Protein AF-A0A0Q4C1P7-F1 (afdb_monomer)

pLDDT: mean 85.72, std 16.21, range [51.97, 98.19]

Structure (mmCIF, N/CA/C/O backbone):
data_AF-A0A0Q4C1P7-F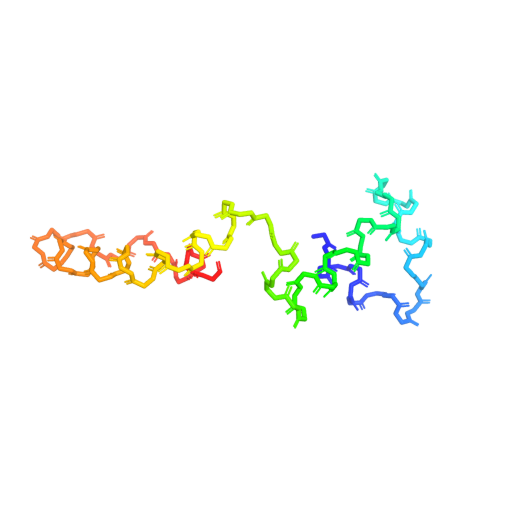1
#
_entry.id   AF-A0A0Q4C1P7-F1
#
loop_
_atom_site.group_PDB
_atom_site.id
_atom_site.type_symbol
_atom_site.label_atom_id
_atom_site.label_alt_id
_atom_site.label_comp_id
_atom_site.label_asym_id
_atom_site.label_entity_id
_atom_site.label_seq_id
_atom_site.pdbx_PDB_ins_code
_atom_site.Cartn_x
_atom_site.Cartn_y
_atom_site.Cartn_z
_atom_site.occupancy
_atom_site.B_iso_or_equiv
_atom_site.auth_seq_id
_atom_site.auth_comp_id
_atom_site.auth_asym_id
_atom_site.auth_atom_id
_atom_site.pdbx_PDB_model_num
ATOM 1 N N . MET A 1 1 ? 5.276 4.263 -4.396 1.00 84.94 1 MET A N 1
ATOM 2 C CA . MET A 1 1 ? 6.267 3.264 -4.853 1.00 84.94 1 MET A CA 1
ATOM 3 C C . MET A 1 1 ? 5.607 2.043 -5.480 1.00 84.94 1 MET A C 1
ATOM 5 O O . MET A 1 1 ? 5.775 1.869 -6.671 1.00 84.94 1 MET A O 1
ATOM 9 N N . ILE A 1 2 ? 4.813 1.247 -4.749 1.00 93.88 2 ILE A N 1
ATOM 10 C CA . ILE A 1 2 ? 4.156 0.057 -5.334 1.00 93.88 2 ILE A CA 1
ATOM 11 C C . ILE A 1 2 ? 3.223 0.420 -6.499 1.00 93.88 2 ILE A C 1
ATOM 13 O O . ILE A 1 2 ? 3.310 -0.219 -7.532 1.00 93.88 2 ILE A O 1
ATOM 17 N N . ALA A 1 3 ? 2.428 1.493 -6.375 1.00 94.62 3 ALA A N 1
ATOM 18 C CA . ALA A 1 3 ? 1.574 1.975 -7.470 1.00 94.62 3 ALA A CA 1
ATOM 19 C C . ALA A 1 3 ? 2.374 2.290 -8.749 1.00 94.62 3 ALA A C 1
ATOM 21 O O . ALA A 1 3 ? 2.023 1.826 -9.818 1.00 94.62 3 ALA A O 1
ATOM 22 N N . PHE A 1 4 ? 3.522 2.963 -8.623 1.00 95.44 4 PHE A N 1
ATOM 23 C CA . PHE A 1 4 ? 4.396 3.228 -9.769 1.00 95.44 4 PHE A CA 1
ATOM 24 C C . PHE A 1 4 ? 4.878 1.935 -10.446 1.00 95.44 4 PHE A C 1
ATOM 26 O O . PHE A 1 4 ? 4.890 1.859 -11.668 1.00 95.44 4 PHE A O 1
ATOM 33 N N . ILE A 1 5 ? 5.261 0.917 -9.666 1.00 96.81 5 ILE A N 1
ATOM 34 C CA . ILE A 1 5 ? 5.649 -0.390 -10.217 1.00 96.81 5 ILE A CA 1
ATOM 35 C C . ILE A 1 5 ? 4.444 -1.042 -10.898 1.00 96.81 5 ILE A C 1
ATOM 37 O O . ILE A 1 5 ? 4.584 -1.558 -12.000 1.00 96.81 5 ILE A O 1
ATOM 41 N N . ASP A 1 6 ? 3.263 -0.980 -10.281 1.00 96.88 6 ASP A N 1
ATOM 42 C CA . ASP A 1 6 ? 2.033 -1.536 -10.844 1.00 96.88 6 ASP A CA 1
ATOM 43 C C . ASP A 1 6 ? 1.674 -0.913 -12.198 1.00 96.88 6 ASP A C 1
ATOM 45 O O . ASP A 1 6 ? 1.295 -1.644 -13.108 1.00 96.88 6 ASP A O 1
ATOM 49 N N . ASP A 1 7 ? 1.859 0.399 -12.339 1.00 97.88 7 ASP A N 1
ATOM 50 C CA . ASP A 1 7 ? 1.523 1.150 -13.552 1.00 97.88 7 ASP A CA 1
ATOM 51 C C . ASP A 1 7 ? 2.492 0.878 -14.720 1.00 97.88 7 ASP A C 1
ATOM 53 O O . ASP A 1 7 ? 2.148 1.099 -15.878 1.00 97.88 7 ASP A O 1
ATOM 57 N N . HIS A 1 8 ? 3.713 0.409 -14.436 1.00 97.44 8 HIS A N 1
ATOM 58 C CA . HIS A 1 8 ? 4.795 0.319 -15.427 1.00 97.44 8 HIS A CA 1
ATOM 59 C C . HIS A 1 8 ? 5.347 -1.101 -15.629 1.00 97.44 8 HIS A C 1
ATOM 61 O O . HIS A 1 8 ? 6.107 -1.334 -16.575 1.00 97.44 8 HIS A O 1
ATOM 67 N N . ARG A 1 9 ? 4.987 -2.068 -14.771 1.00 96.62 9 ARG A N 1
ATOM 68 C CA . ARG A 1 9 ? 5.496 -3.451 -14.844 1.00 96.62 9 ARG A CA 1
ATOM 69 C C . ARG A 1 9 ? 5.151 -4.150 -16.160 1.00 96.62 9 ARG A C 1
ATOM 71 O O . ARG A 1 9 ? 5.925 -4.997 -16.586 1.00 96.62 9 ARG A O 1
ATOM 78 N N . ASP A 1 10 ? 4.051 -3.783 -16.814 1.00 97.88 10 ASP A N 1
ATOM 79 C CA . ASP A 1 10 ? 3.644 -4.404 -18.081 1.00 97.88 10 ASP A CA 1
ATOM 80 C C . ASP A 1 10 ? 4.581 -3.993 -19.236 1.00 97.88 10 ASP A C 1
ATOM 82 O O . ASP A 1 10 ? 4.786 -4.762 -20.171 1.00 97.88 10 ASP A O 1
ATOM 86 N N . ALA A 1 11 ? 5.202 -2.809 -19.147 1.00 98.19 11 ALA A N 1
ATOM 87 C CA . ALA A 1 11 ? 6.153 -2.308 -20.139 1.00 98.19 11 ALA A CA 1
ATOM 88 C C . ALA A 1 11 ? 7.610 -2.701 -19.837 1.00 98.19 11 ALA A C 1
ATOM 90 O O . ALA A 1 11 ? 8.372 -2.985 -20.759 1.00 98.19 11 ALA A O 1
ATOM 91 N N . TYR A 1 12 ? 8.014 -2.706 -18.560 1.00 97.00 12 TYR A N 1
ATOM 92 C CA . TYR A 1 12 ? 9.428 -2.853 -18.175 1.00 97.00 12 TYR A CA 1
ATOM 93 C C . TYR A 1 12 ? 9.735 -4.066 -17.289 1.00 97.00 12 TYR A C 1
ATOM 95 O O . TYR A 1 12 ? 10.906 -4.355 -17.055 1.00 97.00 12 TYR A O 1
ATOM 103 N N . GLY A 1 13 ? 8.727 -4.773 -16.780 1.00 97.31 13 GLY A N 1
ATOM 104 C CA . GLY A 1 13 ? 8.897 -5.803 -15.755 1.00 97.31 13 GLY A CA 1
ATOM 105 C C . GLY A 1 13 ? 9.175 -5.228 -14.360 1.00 97.31 13 GLY A C 1
ATOM 106 O O . GLY A 1 13 ? 9.551 -4.068 -14.192 1.00 97.31 13 GLY A O 1
ATOM 107 N N . VAL A 1 14 ? 8.996 -6.051 -13.326 1.00 97.56 14 VAL A N 1
ATOM 108 C CA . VAL A 1 14 ? 9.175 -5.637 -11.923 1.00 97.56 14 VAL A CA 1
ATOM 109 C C . VAL A 1 14 ? 10.658 -5.468 -11.583 1.00 97.56 14 VAL A C 1
ATOM 111 O O . VAL A 1 14 ? 11.050 -4.462 -10.994 1.00 97.56 14 VAL A O 1
ATOM 114 N N . GLU A 1 15 ? 11.504 -6.424 -11.966 1.00 96.88 15 GLU A N 1
ATOM 115 C CA . GLU A 1 15 ? 12.923 -6.463 -11.607 1.00 96.88 15 GLU A CA 1
ATOM 116 C C . GLU A 1 15 ? 13.717 -5.262 -12.144 1.00 96.88 15 GLU A C 1
ATOM 118 O O . GLU A 1 15 ? 14.479 -4.674 -11.365 1.00 96.88 15 GLU A O 1
ATOM 123 N N . PRO A 1 16 ? 13.557 -4.836 -13.415 1.00 97.81 16 PRO A N 1
ATOM 124 C CA . PRO A 1 16 ? 14.244 -3.648 -13.913 1.00 97.81 16 PRO A CA 1
ATOM 125 C C . PRO A 1 16 ? 13.825 -2.373 -13.176 1.00 97.81 16 PRO A C 1
ATOM 127 O O . PRO A 1 16 ? 14.685 -1.557 -12.843 1.00 97.81 16 PRO A O 1
ATOM 130 N N . ILE A 1 17 ? 12.539 -2.227 -12.839 1.00 97.75 17 ILE A N 1
ATOM 131 C CA . ILE A 1 17 ? 12.041 -1.074 -12.075 1.00 97.75 17 ILE A CA 1
ATOM 132 C C . ILE A 1 17 ? 12.600 -1.086 -10.646 1.00 97.75 17 ILE A C 1
ATOM 134 O O . ILE A 1 17 ? 13.098 -0.067 -10.167 1.00 97.75 17 ILE A O 1
ATOM 138 N N . CYS A 1 18 ? 12.572 -2.238 -9.970 1.00 97.31 18 CYS A N 1
ATOM 139 C CA . CYS A 1 18 ? 13.111 -2.405 -8.618 1.00 97.31 18 CYS A CA 1
ATOM 140 C C . CYS A 1 18 ? 14.604 -2.050 -8.536 1.00 97.31 18 CYS A C 1
ATOM 142 O O . CYS A 1 18 ? 15.034 -1.447 -7.551 1.00 97.31 18 CYS A O 1
ATOM 144 N N . ARG A 1 19 ? 15.383 -2.345 -9.588 1.00 96.88 19 ARG A N 1
ATOM 145 C CA . ARG A 1 19 ? 16.800 -1.959 -9.686 1.00 96.88 19 ARG A CA 1
ATOM 146 C C . ARG A 1 19 ? 16.998 -0.440 -9.731 1.00 96.88 19 ARG A C 1
ATOM 148 O O . ARG A 1 19 ? 17.943 0.053 -9.125 1.00 96.88 19 ARG A O 1
ATOM 155 N N . VAL A 1 20 ? 16.133 0.285 -10.444 1.00 96.69 20 VAL A N 1
ATOM 156 C CA . VAL A 1 20 ? 16.206 1.753 -10.577 1.00 96.69 20 VAL A CA 1
ATOM 157 C C . VAL A 1 20 ? 15.663 2.475 -9.338 1.00 96.69 20 VAL A C 1
ATOM 159 O O . VAL A 1 20 ? 16.157 3.547 -9.004 1.00 96.69 20 VAL A O 1
ATOM 162 N N . LEU A 1 21 ? 14.674 1.896 -8.644 1.00 94.50 21 LEU A N 1
ATOM 163 C CA . LEU A 1 21 ? 14.087 2.420 -7.397 1.00 94.50 21 LEU A CA 1
ATOM 164 C C . LEU A 1 21 ? 14.825 1.991 -6.112 1.00 94.50 21 LEU A C 1
ATOM 166 O O . LEU A 1 21 ? 14.295 2.155 -5.015 1.00 94.50 21 LEU A O 1
ATOM 170 N N . PRO A 1 22 ? 16.089 1.576 -6.229 1.00 93.81 22 PRO A N 1
ATOM 171 C CA . PRO A 1 22 ? 16.778 0.593 -5.371 1.00 93.81 22 PRO A CA 1
ATOM 172 C C . PRO A 1 22 ? 15.930 -0.082 -4.274 1.00 93.81 22 PRO A C 1
ATOM 174 O O . PRO A 1 22 ? 16.153 0.114 -3.078 1.00 93.81 22 PRO A O 1
ATOM 177 N N . ILE A 1 23 ? 14.987 -0.941 -4.672 1.00 95.19 23 ILE A N 1
ATOM 178 C CA . ILE A 1 23 ? 14.267 -1.829 -3.748 1.00 95.19 23 ILE A CA 1
ATOM 179 C C . ILE A 1 23 ? 14.453 -3.294 -4.127 1.00 95.19 23 ILE A C 1
ATOM 181 O O . ILE A 1 23 ? 14.643 -3.636 -5.291 1.00 95.19 23 ILE A O 1
ATOM 185 N N . ALA A 1 24 ? 14.350 -4.189 -3.147 1.00 96.31 24 ALA A N 1
ATOM 186 C CA . ALA A 1 24 ? 14.331 -5.618 -3.427 1.00 96.31 24 ALA A CA 1
ATOM 187 C C . ALA A 1 24 ? 13.006 -6.023 -4.116 1.00 96.31 24 ALA A C 1
ATOM 189 O O . ALA A 1 24 ? 11.941 -5.627 -3.633 1.00 96.31 24 ALA A O 1
ATOM 190 N N . PRO A 1 25 ? 13.029 -6.862 -5.172 1.00 96.88 25 PRO A N 1
ATOM 191 C CA . PRO A 1 25 ? 11.810 -7.402 -5.789 1.00 96.88 25 PRO A CA 1
ATOM 192 C C . PRO A 1 25 ? 10.904 -8.146 -4.799 1.00 96.88 25 PRO A C 1
ATOM 194 O O . PRO A 1 25 ? 9.681 -8.047 -4.871 1.00 96.88 25 PRO A O 1
ATOM 197 N N . SER A 1 26 ? 11.490 -8.818 -3.803 1.00 96.62 26 SER A N 1
ATOM 198 C CA . SER A 1 26 ? 10.742 -9.471 -2.722 1.00 96.62 26 SER A CA 1
ATOM 199 C C . SER A 1 26 ? 9.856 -8.492 -1.949 1.00 96.62 26 SER A C 1
ATOM 201 O O . SER A 1 26 ? 8.731 -8.839 -1.601 1.00 96.62 26 SER A O 1
ATOM 203 N N . THR A 1 27 ? 10.305 -7.250 -1.745 1.00 95.56 27 THR A N 1
ATOM 204 C CA . THR A 1 27 ? 9.498 -6.198 -1.117 1.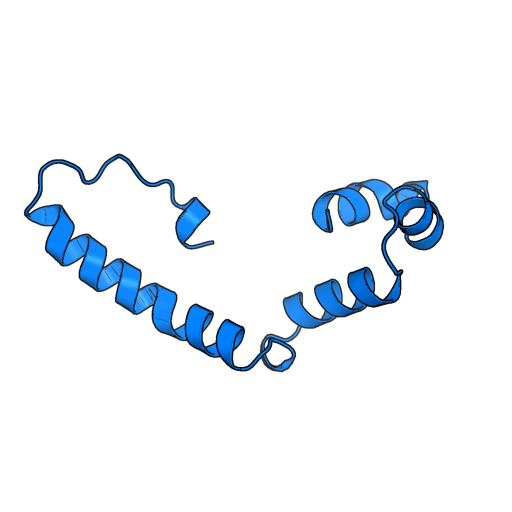00 95.56 27 THR A CA 1
ATOM 205 C C . THR A 1 27 ? 8.252 -5.889 -1.941 1.00 95.56 27 THR A C 1
ATOM 207 O O . THR A 1 27 ? 7.183 -5.701 -1.365 1.00 95.56 27 THR A O 1
ATOM 210 N N . TYR A 1 28 ? 8.356 -5.849 -3.274 1.00 96.31 28 TYR A N 1
ATOM 211 C CA . TYR A 1 28 ? 7.194 -5.646 -4.141 1.00 96.31 28 TYR A CA 1
ATOM 212 C C . TYR A 1 28 ? 6.190 -6.791 -3.990 1.00 96.31 28 TYR A C 1
ATOM 214 O O . TYR A 1 28 ? 5.027 -6.546 -3.664 1.00 96.31 28 TYR A O 1
ATOM 222 N N . HIS A 1 29 ? 6.647 -8.034 -4.150 1.00 96.00 29 HIS A N 1
ATOM 223 C CA . HIS A 1 29 ? 5.772 -9.203 -4.063 1.00 96.00 29 HIS A CA 1
ATOM 224 C C . HIS A 1 29 ? 5.127 -9.353 -2.686 1.00 96.00 29 HIS A C 1
ATOM 226 O O . HIS A 1 29 ? 3.939 -9.654 -2.600 1.00 96.00 29 HIS A O 1
ATOM 232 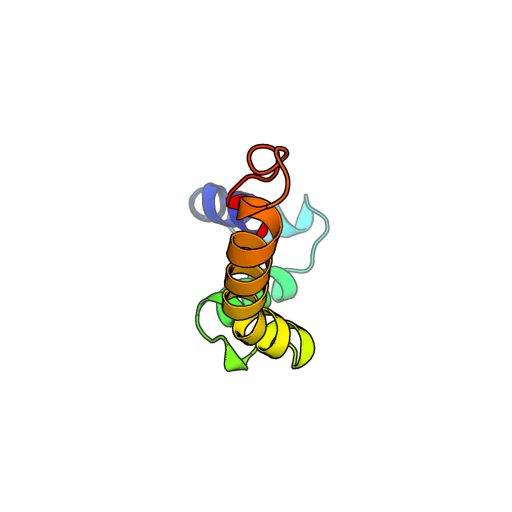N N . GLU A 1 30 ? 5.859 -9.063 -1.611 1.00 96.19 30 GLU A N 1
ATOM 233 C CA . GLU A 1 30 ? 5.309 -9.093 -0.258 1.00 96.19 30 GLU A CA 1
ATOM 234 C C . GLU A 1 30 ? 4.217 -8.027 -0.070 1.00 96.19 30 GLU A C 1
ATOM 236 O O . GLU A 1 30 ? 3.184 -8.301 0.538 1.00 96.19 30 GLU A O 1
ATOM 241 N N . ARG A 1 31 ? 4.364 -6.833 -0.665 1.00 94.88 31 ARG A N 1
ATOM 242 C CA . ARG A 1 31 ? 3.284 -5.829 -0.657 1.00 94.88 31 ARG A CA 1
ATOM 243 C C . ARG A 1 31 ? 2.073 -6.240 -1.483 1.00 94.88 31 ARG A C 1
ATOM 245 O O . ARG A 1 31 ? 0.956 -5.916 -1.084 1.00 94.88 31 ARG A O 1
ATOM 252 N N . VAL A 1 32 ? 2.264 -6.937 -2.601 1.00 95.81 32 VAL A N 1
ATOM 253 C CA . VAL A 1 32 ? 1.148 -7.507 -3.372 1.00 95.81 32 VAL A CA 1
ATOM 254 C C . VAL A 1 32 ? 0.421 -8.567 -2.540 1.00 95.81 32 VAL A C 1
ATOM 256 O O . VAL A 1 32 ? -0.800 -8.504 -2.418 1.00 95.81 32 VAL A O 1
ATOM 259 N N . ALA A 1 33 ? 1.157 -9.468 -1.887 1.00 96.06 33 ALA A N 1
ATOM 260 C CA . ALA A 1 33 ? 0.584 -10.508 -1.038 1.00 96.06 33 ALA A CA 1
ATOM 261 C C . ALA A 1 33 ? -0.191 -9.924 0.159 1.00 96.06 33 ALA A C 1
ATOM 263 O O . ALA A 1 33 ? -1.310 -10.345 0.429 1.00 96.06 33 ALA A O 1
ATOM 264 N N . GLN A 1 34 ? 0.346 -8.898 0.825 1.00 95.38 34 GLN A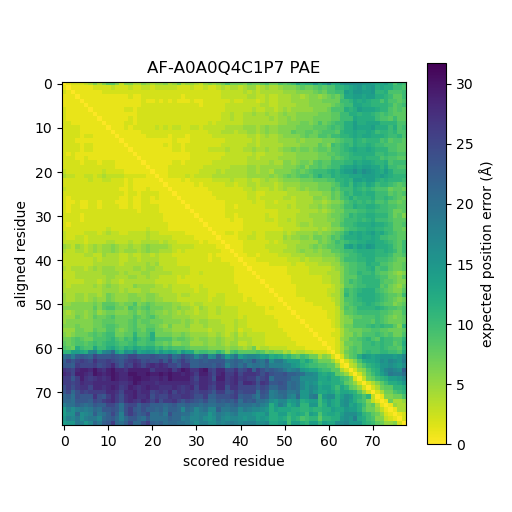 N 1
ATOM 265 C CA . GLN A 1 34 ? -0.330 -8.192 1.925 1.00 95.38 34 GLN A CA 1
ATOM 266 C C . GLN A 1 34 ? -1.626 -7.479 1.508 1.00 95.38 34 GLN A C 1
ATOM 268 O O . GLN A 1 34 ? -2.518 -7.306 2.334 1.00 95.38 34 GLN A O 1
ATOM 273 N N . ARG A 1 35 ? -1.740 -7.033 0.248 1.00 92.81 35 ARG A N 1
ATOM 274 C CA . ARG A 1 35 ? -2.983 -6.440 -0.283 1.00 92.81 35 ARG A CA 1
ATOM 275 C C . ARG A 1 35 ? -4.059 -7.491 -0.545 1.00 92.81 35 ARG A C 1
ATOM 277 O O . ARG A 1 35 ? -5.237 -7.176 -0.433 1.00 92.81 35 ARG A O 1
ATOM 284 N N . GLN A 1 36 ? -3.654 -8.698 -0.934 1.00 94.19 36 GLN A N 1
ATOM 285 C CA . GLN A 1 36 ? -4.562 -9.812 -1.218 1.00 94.19 36 GLN A CA 1
ATOM 286 C C . GLN A 1 36 ? -5.004 -10.529 0.059 1.00 94.19 36 GLN A C 1
ATOM 288 O O . GLN A 1 36 ? -6.132 -11.005 0.135 1.00 94.19 36 GLN A O 1
ATOM 293 N N . ASP A 1 37 ? -4.127 -10.582 1.060 1.00 94.56 37 ASP A N 1
ATOM 294 C CA . ASP A 1 37 ? -4.361 -11.272 2.320 1.00 94.56 37 ASP A CA 1
ATOM 295 C C . ASP A 1 37 ? -3.925 -10.404 3.506 1.00 94.56 37 ASP A C 1
ATOM 297 O O . ASP A 1 37 ? -2.738 -10.255 3.819 1.00 94.56 37 ASP A O 1
ATOM 301 N N . SER A 1 38 ? -4.916 -9.856 4.210 1.00 89.12 38 SER A N 1
ATOM 302 C CA . SER A 1 38 ? -4.699 -9.014 5.385 1.00 89.12 38 SER A CA 1
ATOM 303 C C . SER A 1 38 ? -4.055 -9.757 6.556 1.00 89.12 38 SER A C 1
ATOM 305 O O . SER A 1 38 ? -3.493 -9.108 7.436 1.00 89.12 38 SER A O 1
ATOM 307 N N . THR A 1 39 ? -4.092 -11.094 6.593 1.00 93.94 39 THR A N 1
ATOM 308 C CA . THR A 1 39 ? -3.447 -11.876 7.663 1.00 93.94 39 THR A CA 1
ATOM 309 C C . THR A 1 39 ? -1.921 -11.857 7.562 1.00 93.94 39 THR A C 1
ATOM 311 O O . THR A 1 39 ? -1.231 -12.077 8.558 1.00 93.94 39 THR A O 1
ATOM 314 N N . ARG A 1 40 ? -1.380 -11.504 6.388 1.00 94.56 40 ARG A N 1
ATOM 315 C CA . ARG A 1 40 ? 0.060 -11.316 6.152 1.00 94.56 40 ARG A CA 1
ATOM 316 C C . ARG A 1 40 ? 0.580 -9.961 6.624 1.00 94.56 40 ARG A C 1
ATOM 318 O O . ARG A 1 40 ? 1.788 -9.729 6.635 1.00 94.56 40 ARG A O 1
ATOM 325 N N . LEU A 1 41 ? -0.309 -9.039 6.993 1.00 94.75 41 LEU A N 1
ATOM 326 C CA . LEU A 1 41 ? 0.089 -7.778 7.608 1.00 94.75 41 LEU A CA 1
ATOM 327 C C . LEU A 1 41 ? 0.720 -8.036 8.979 1.00 94.75 41 LEU A C 1
ATOM 329 O O . LEU A 1 41 ? 0.402 -9.010 9.657 1.00 94.75 41 LEU A O 1
ATOM 333 N N . SER A 1 42 ? 1.574 -7.121 9.434 1.00 94.62 42 SER A N 1
ATOM 334 C CA . SER A 1 42 ? 2.074 -7.181 10.808 1.00 94.62 42 SER A CA 1
ATOM 335 C C . SER A 1 42 ? 0.921 -7.074 11.812 1.00 94.62 42 SER A C 1
ATOM 337 O O . SER A 1 42 ? -0.085 -6.414 11.547 1.00 94.62 42 SER A O 1
ATOM 339 N N . ALA A 1 43 ? 1.089 -7.645 13.007 1.00 96.00 43 ALA A N 1
ATOM 340 C CA . ALA A 1 43 ? 0.076 -7.575 14.065 1.00 96.00 43 ALA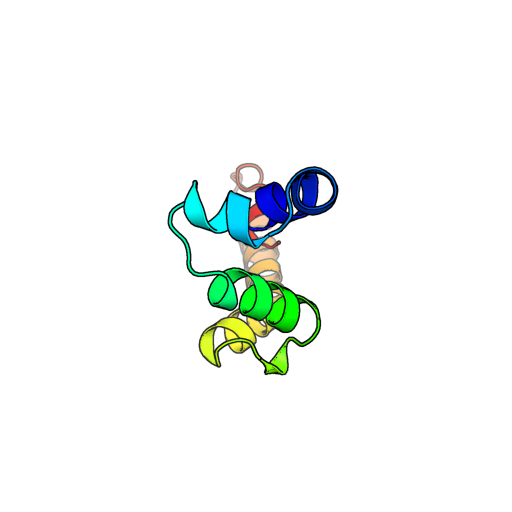 A CA 1
ATOM 341 C C . ALA A 1 43 ? -0.356 -6.130 14.387 1.00 96.00 43 ALA A C 1
ATOM 343 O O . ALA A 1 43 ? -1.520 -5.868 14.684 1.00 96.00 43 ALA A O 1
ATOM 344 N N . ARG A 1 44 ? 0.578 -5.171 14.289 1.00 95.25 44 ARG A N 1
ATOM 345 C CA . ARG A 1 44 ? 0.280 -3.741 14.426 1.00 95.25 44 ARG A CA 1
ATOM 346 C C . ARG A 1 44 ? -0.629 -3.247 13.302 1.00 95.25 44 ARG A C 1
ATOM 348 O O . ARG A 1 44 ? -1.654 -2.651 13.591 1.00 95.25 44 ARG A O 1
ATOM 355 N N . ALA A 1 45 ? -0.282 -3.521 12.046 1.00 93.75 45 ALA A N 1
ATOM 356 C CA . ALA A 1 45 ? -1.069 -3.069 10.902 1.00 93.75 45 ALA A CA 1
ATOM 357 C C . ALA A 1 45 ? -2.476 -3.694 10.876 1.00 93.75 45 ALA A C 1
ATOM 359 O O . ALA A 1 45 ? -3.439 -3.003 10.559 1.00 93.75 45 ALA A O 1
ATOM 360 N N . GLN A 1 46 ? -2.619 -4.963 11.274 1.00 94.69 46 GLN A N 1
ATOM 361 C CA . GLN A 1 46 ? -3.935 -5.595 11.438 1.00 94.69 46 GLN A CA 1
ATOM 362 C C . GLN A 1 46 ? -4.778 -4.877 12.500 1.00 94.69 46 GLN A C 1
ATOM 364 O O . GLN A 1 46 ? -5.946 -4.566 12.266 1.00 94.69 46 GLN A O 1
ATOM 369 N N . ARG A 1 47 ? -4.174 -4.560 13.655 1.00 95.06 47 ARG A N 1
ATOM 370 C CA . ARG A 1 47 ? -4.834 -3.788 14.715 1.00 95.06 47 ARG A CA 1
ATOM 371 C C . ARG A 1 47 ? -5.232 -2.392 14.230 1.00 95.06 47 ARG A C 1
ATOM 373 O O . ARG A 1 47 ? -6.349 -1.969 14.502 1.00 95.06 47 ARG A O 1
ATOM 380 N N . ASP A 1 48 ? -4.362 -1.700 13.501 1.00 93.19 48 ASP A N 1
ATOM 381 C CA . ASP A 1 48 ? -4.647 -0.359 12.980 1.00 93.19 48 ASP A CA 1
ATOM 382 C C . ASP A 1 48 ? -5.847 -0.383 12.016 1.00 93.19 48 ASP A C 1
ATOM 384 O O . ASP A 1 48 ? -6.735 0.461 12.120 1.00 93.19 48 ASP A O 1
ATOM 388 N N . VAL A 1 49 ? -5.934 -1.386 11.132 1.00 91.19 49 VAL A N 1
ATOM 389 C CA . VAL A 1 49 ? -7.099 -1.588 10.249 1.00 91.19 49 VAL A CA 1
ATOM 390 C C . VAL A 1 49 ? -8.383 -1.797 11.056 1.00 91.19 49 VAL A C 1
ATOM 392 O O . VAL A 1 49 ? -9.400 -1.187 10.737 1.00 91.19 49 VAL A O 1
ATOM 395 N N . ALA A 1 50 ? -8.337 -2.605 12.118 1.00 92.56 50 ALA A N 1
ATOM 396 C CA . ALA A 1 50 ? -9.495 -2.848 12.979 1.00 92.56 50 ALA A CA 1
ATOM 397 C C . ALA A 1 50 ? -9.919 -1.609 13.792 1.00 92.56 50 ALA A C 1
ATOM 399 O O . ALA A 1 50 ? -11.102 -1.437 14.071 1.00 92.56 50 ALA A O 1
ATOM 400 N N . LEU A 1 51 ? -8.973 -0.739 14.163 1.00 93.81 51 LEU A N 1
ATOM 401 C CA . LEU A 1 51 ? -9.237 0.473 14.948 1.00 93.81 51 LEU A CA 1
ATOM 402 C C . LEU A 1 51 ? -9.674 1.674 14.100 1.00 93.81 51 LEU A C 1
ATOM 404 O O . LEU A 1 51 ? -10.330 2.571 14.626 1.00 93.81 51 LEU A O 1
ATOM 408 N N . LYS A 1 52 ? -9.346 1.709 12.801 1.00 89.50 52 LYS A N 1
ATOM 409 C CA . LYS A 1 52 ? -9.701 2.815 11.890 1.00 89.50 52 LYS A CA 1
ATOM 410 C C . LYS A 1 52 ? -11.181 3.249 11.972 1.00 89.50 52 LYS A C 1
ATOM 412 O O . LYS A 1 52 ? -11.407 4.456 12.073 1.00 89.50 52 LYS A O 1
ATOM 417 N N . PRO A 1 53 ? -12.184 2.343 11.973 1.00 91.00 53 PRO A N 1
ATOM 418 C CA . PRO A 1 53 ? -13.593 2.734 12.073 1.00 91.00 53 PRO A CA 1
ATOM 419 C C . PRO A 1 53 ? -13.934 3.415 13.401 1.00 91.00 53 PRO A C 1
ATOM 421 O O . PRO A 1 53 ? -14.677 4.392 13.424 1.00 91.00 53 PRO A O 1
ATOM 424 N N . GLU A 1 54 ? -13.358 2.932 14.501 1.00 92.06 54 GLU A N 1
ATOM 425 C CA . GLU A 1 54 ? -13.601 3.482 15.835 1.00 92.06 54 GLU A CA 1
ATOM 426 C C . GLU A 1 54 ? -12.959 4.864 15.996 1.00 92.06 54 GLU A C 1
ATOM 428 O O . GLU A 1 54 ? -13.578 5.785 16.526 1.00 92.06 54 GLU A O 1
ATOM 433 N N . ILE A 1 55 ? -11.752 5.047 15.452 1.00 88.69 55 ILE A N 1
ATOM 434 C CA . ILE A 1 55 ? -11.105 6.362 15.384 1.00 88.69 55 ILE A CA 1
ATOM 435 C C . ILE A 1 55 ? -11.975 7.332 14.574 1.00 88.69 55 ILE A C 1
ATOM 437 O O . ILE A 1 55 ? -12.178 8.464 15.008 1.00 88.69 55 ILE A O 1
ATOM 441 N N . ALA A 1 56 ? -12.527 6.897 13.436 1.00 87.50 56 ALA A N 1
ATOM 442 C CA . ALA A 1 56 ? -13.422 7.721 12.625 1.00 87.5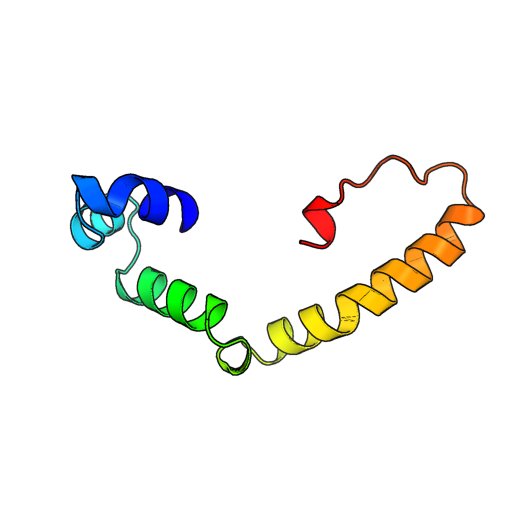0 56 ALA A CA 1
ATOM 443 C C . ALA A 1 56 ? -14.726 8.079 13.365 1.00 87.50 56 ALA A C 1
ATOM 445 O O . ALA A 1 56 ? -15.172 9.223 13.282 1.00 87.50 56 ALA A O 1
ATOM 446 N N . ARG A 1 57 ? -15.304 7.142 14.132 1.00 89.69 57 ARG A N 1
ATOM 447 C CA . ARG A 1 57 ? -16.500 7.371 14.960 1.00 89.69 57 ARG A CA 1
ATOM 448 C C . ARG A 1 57 ? -16.245 8.416 16.046 1.00 89.69 57 ARG A C 1
ATOM 450 O O . ARG A 1 57 ? -16.934 9.432 16.085 1.00 89.69 57 ARG A O 1
ATOM 457 N N . VAL A 1 58 ? -15.227 8.202 16.882 1.00 88.69 58 VAL A N 1
ATOM 458 C CA . VAL A 1 58 ? -14.845 9.131 17.961 1.00 88.69 58 VAL A CA 1
ATOM 459 C C . VAL A 1 58 ? -14.479 10.501 17.391 1.00 88.69 58 VAL A C 1
ATOM 461 O O . VAL A 1 58 ? -14.808 11.534 17.972 1.00 88.69 58 VAL A O 1
ATOM 464 N N . PHE A 1 59 ? -13.826 10.529 16.228 1.00 82.06 59 PHE A N 1
ATOM 465 C CA . PHE A 1 59 ? -13.542 11.771 15.524 1.00 82.06 59 PHE A CA 1
ATOM 466 C C . PHE A 1 59 ? -14.830 12.483 15.094 1.00 82.06 59 PHE A C 1
ATOM 468 O O . PHE A 1 59 ? -14.986 13.660 15.400 1.00 82.06 59 PHE A O 1
ATOM 475 N N . ALA A 1 60 ? -15.772 11.801 14.440 1.00 82.62 60 ALA A N 1
ATOM 476 C CA . ALA A 1 60 ? -17.038 12.404 14.023 1.00 82.62 60 ALA A CA 1
ATOM 477 C C . ALA A 1 60 ? -17.842 12.952 15.217 1.00 82.62 60 ALA A C 1
ATOM 479 O O . ALA A 1 60 ? -18.364 14.063 15.147 1.00 82.62 60 ALA A O 1
ATOM 480 N N . GLU A 1 61 ? -17.878 12.217 16.330 1.00 81.94 61 GLU A N 1
ATOM 481 C CA . GLU A 1 61 ? -18.549 12.634 17.568 1.00 81.94 61 GLU A CA 1
ATOM 482 C C . GLU A 1 61 ? -17.891 13.866 18.206 1.00 81.94 61 GLU A C 1
ATOM 484 O O . GLU A 1 61 ? -18.582 14.808 18.592 1.00 81.94 61 GLU A O 1
ATOM 489 N N . ASN A 1 62 ? -16.557 13.913 18.257 1.00 74.50 62 ASN A N 1
ATOM 490 C CA . ASN A 1 62 ? -15.825 15.027 18.866 1.00 74.50 62 ASN A CA 1
ATOM 491 C C . ASN A 1 62 ? -15.766 16.274 17.965 1.00 74.50 62 ASN A C 1
ATOM 493 O O . ASN A 1 62 ? -15.860 17.405 18.445 1.00 74.50 62 ASN A O 1
ATOM 497 N N . PHE A 1 63 ? -15.625 16.102 16.649 1.00 61.91 63 PHE A N 1
ATOM 498 C CA . PHE A 1 63 ? -15.530 17.209 15.689 1.00 61.91 63 PHE A CA 1
ATOM 499 C C . PHE A 1 63 ? -16.892 17.742 15.227 1.00 61.91 63 PHE A C 1
ATOM 501 O O . PHE A 1 63 ? -16.940 18.813 14.627 1.00 61.91 63 PHE A O 1
ATOM 508 N N . ALA A 1 64 ? -18.004 17.085 15.566 1.00 55.50 64 ALA A N 1
ATOM 509 C CA . ALA A 1 64 ? -19.320 17.724 15.523 1.00 55.50 64 ALA A CA 1
ATOM 510 C C . ALA A 1 64 ? -19.425 18.893 16.529 1.00 55.50 64 ALA A C 1
ATOM 512 O O . ALA A 1 64 ? -20.184 19.835 16.303 1.00 55.50 64 ALA A O 1
ATOM 513 N N . VAL A 1 65 ? -18.630 18.866 17.609 1.00 55.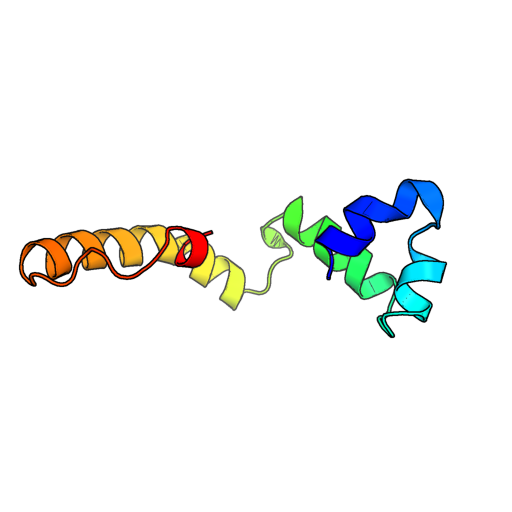22 65 VAL A N 1
ATOM 514 C CA . VAL A 1 65 ? -18.624 19.886 18.675 1.00 55.22 65 VAL A CA 1
ATOM 515 C C . VAL A 1 65 ? -17.611 21.011 18.402 1.00 55.22 65 VAL A C 1
ATOM 517 O O . VAL A 1 65 ? -17.849 22.163 18.765 1.00 55.22 65 VAL A O 1
ATOM 520 N N . ALA A 1 66 ? -16.502 20.723 17.711 1.00 56.16 66 ALA A N 1
ATOM 521 C CA . ALA A 1 66 ? -15.477 21.708 17.359 1.00 56.16 66 ALA A CA 1
ATOM 522 C C . ALA A 1 66 ? -15.570 22.125 15.878 1.00 56.16 66 ALA A C 1
ATOM 524 O O . ALA A 1 66 ? -15.409 21.305 14.978 1.00 56.16 66 ALA A O 1
ATOM 525 N N . ARG A 1 67 ? -15.755 23.425 15.602 1.00 52.88 67 ARG A N 1
ATOM 526 C CA . ARG A 1 67 ? -15.862 24.046 14.258 1.00 52.88 67 ARG A CA 1
ATOM 527 C C . ARG A 1 67 ? -14.545 24.011 13.439 1.00 52.88 67 ARG A C 1
ATOM 529 O O . ARG A 1 67 ? -14.145 25.008 12.852 1.00 52.88 67 ARG A O 1
ATOM 536 N N . LEU A 1 68 ? -13.856 22.873 13.392 1.00 56.34 68 LEU A N 1
ATOM 537 C CA . LEU A 1 68 ? -12.651 22.614 12.590 1.00 56.34 68 LEU A CA 1
ATOM 538 C C . LEU A 1 68 ? -12.750 21.316 11.763 1.00 56.34 68 LEU A C 1
ATOM 540 O O . LEU A 1 68 ? -11.770 20.900 11.151 1.00 56.34 68 LEU A O 1
ATOM 544 N N . GLY A 1 69 ? -13.930 20.690 11.684 1.00 52.66 69 GLY A N 1
ATOM 545 C CA . GLY A 1 69 ? -14.169 19.404 11.008 1.00 52.66 69 GLY A CA 1
ATOM 546 C C . GLY A 1 69 ? -13.982 19.352 9.478 1.00 52.66 69 GLY A C 1
ATOM 547 O O . GLY A 1 69 ? -14.536 18.464 8.845 1.00 52.66 69 GLY A O 1
ATOM 548 N N . ARG A 1 70 ? -13.242 20.281 8.851 1.00 51.97 70 ARG A N 1
ATOM 549 C CA . ARG A 1 70 ? -13.025 20.340 7.385 1.00 51.97 70 ARG A CA 1
ATOM 550 C C . ARG A 1 70 ? -11.565 20.210 6.933 1.00 51.97 70 ARG A C 1
ATOM 552 O O . ARG A 1 70 ? -11.277 20.504 5.779 1.00 51.97 70 ARG A O 1
ATOM 559 N N . LEU A 1 71 ? -10.630 19.843 7.810 1.00 53.00 71 LEU A N 1
ATOM 560 C CA . LEU A 1 71 ? -9.196 19.942 7.485 1.00 53.00 71 LEU A CA 1
ATOM 561 C C . LEU A 1 71 ? -8.461 18.613 7.281 1.00 53.00 71 LEU A C 1
ATOM 563 O O . LEU A 1 71 ? -7.266 18.652 7.002 1.00 53.00 71 LEU A O 1
ATOM 567 N N . LEU A 1 72 ? -9.125 17.454 7.362 1.00 54.56 72 LEU A N 1
ATOM 568 C CA . LEU A 1 72 ? -8.456 16.175 7.103 1.00 54.56 72 LEU A CA 1
ATOM 569 C C . LEU A 1 72 ? -9.131 15.393 5.965 1.00 54.56 72 LEU A C 1
ATOM 571 O O . LEU A 1 72 ? -10.304 15.039 6.086 1.00 54.56 72 LEU A O 1
ATOM 575 N N . PRO A 1 73 ? -8.412 15.145 4.853 1.00 55.50 73 PRO A N 1
ATOM 576 C CA . PRO A 1 73 ? -8.945 14.399 3.724 1.00 55.50 73 PRO A CA 1
ATOM 577 C C . PRO A 1 73 ? -9.165 12.925 4.079 1.00 55.50 73 PRO A C 1
ATOM 579 O O . PRO A 1 73 ? -8.413 12.343 4.863 1.00 55.50 73 PRO A O 1
ATOM 582 N N . GLU A 1 74 ? -10.144 12.293 3.423 1.00 54.97 74 GLU A N 1
ATOM 583 C CA . GLU A 1 74 ? -10.440 10.847 3.498 1.00 54.97 74 GLU A CA 1
ATOM 584 C C . GLU A 1 74 ? -9.196 9.956 3.295 1.00 54.97 74 GLU A C 1
ATOM 586 O O . GLU A 1 74 ? -9.168 8.797 3.710 1.00 54.97 74 GLU A O 1
ATOM 591 N N . SER A 1 75 ? -8.127 10.510 2.714 1.00 55.09 75 SER A N 1
ATOM 592 C CA . SER A 1 75 ? -6.814 9.885 2.563 1.00 55.09 75 SER A CA 1
ATOM 593 C C . SER A 1 75 ? -6.125 9.497 3.876 1.00 55.09 75 SER A C 1
ATOM 595 O O . SER A 1 75 ? -5.201 8.696 3.834 1.00 55.09 75 SER A O 1
ATOM 597 N N . TRP A 1 76 ? -6.531 10.043 5.027 1.00 53.56 76 TRP A N 1
ATOM 598 C CA . TRP A 1 76 ? -6.006 9.631 6.338 1.00 53.56 76 TRP A CA 1
ATOM 599 C C . TRP A 1 76 ? -6.582 8.297 6.830 1.00 53.56 76 TRP A C 1
ATOM 601 O O . TRP A 1 76 ? -5.968 7.630 7.661 1.00 53.56 76 TRP A O 1
ATOM 611 N N . PHE A 1 77 ? -7.745 7.895 6.309 1.00 54.44 77 PHE A N 1
ATOM 612 C CA . PHE A 1 77 ? -8.418 6.652 6.692 1.00 54.44 77 PHE A CA 1
ATOM 613 C C . PHE A 1 77 ? -8.319 5.552 5.626 1.00 54.44 77 PHE A C 1
ATOM 615 O O . PHE A 1 77 ? -8.570 4.388 5.948 1.00 54.44 77 PHE A O 1
ATOM 622 N N . ARG A 1 78 ? -7.889 5.868 4.396 1.00 54.56 78 ARG A N 1
ATOM 623 C CA . ARG A 1 78 ? -7.494 4.860 3.394 1.00 54.56 78 ARG A CA 1
ATOM 624 C C . ARG A 1 78 ? -6.164 4.183 3.717 1.00 54.56 78 ARG A C 1
ATOM 626 O O . ARG A 1 78 ? -5.372 4.724 4.517 1.0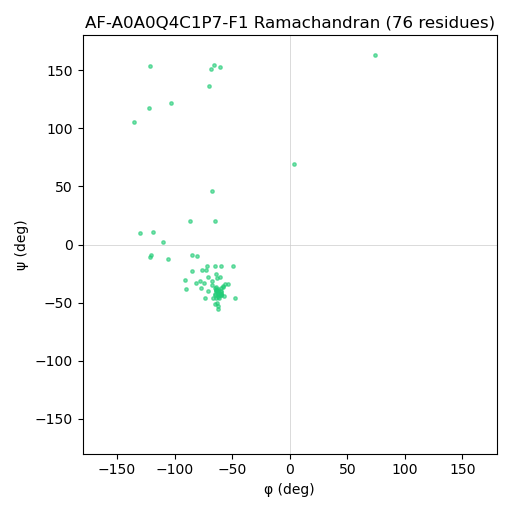0 54.56 78 ARG A O 1
#

Mean predicted aligned error: 7.63 Å

Solvent-accessible surface area (backbone atoms only — not comparable to full-atom values): 4786 Å² total; per-residue (Å²): 109,69,64,61,48,68,77,41,29,89,83,60,40,59,61,61,50,23,63,75,67,75,45,60,59,64,60,54,54,50,53,53,48,33,73,78,34,62,83,71,40,53,74,66,56,46,50,50,63,69,42,48,64,57,54,51,48,56,45,54,64,54,37,73,75,40,100,64,75,82,79,77,65,73,74,76,79,102

Foldseek 3Di:
DLVVCVVCCVPPNNVVVCVVVVHDSVVSVLVVVCVVDVVSDPPVVNVCLVCLVVVVVVCVVVVVVPPPVPPDDPVVSD

Secondary structure (DSSP, 8-state):
-HHHHHHHHHHH-HHHHHHHTT--HHHHHHHHHHHH-GGGS-HHHHHHHHHHHHHHHHHHHHHTTSTTTTSS-GGGT-

Radius of gyration: 17.73 Å;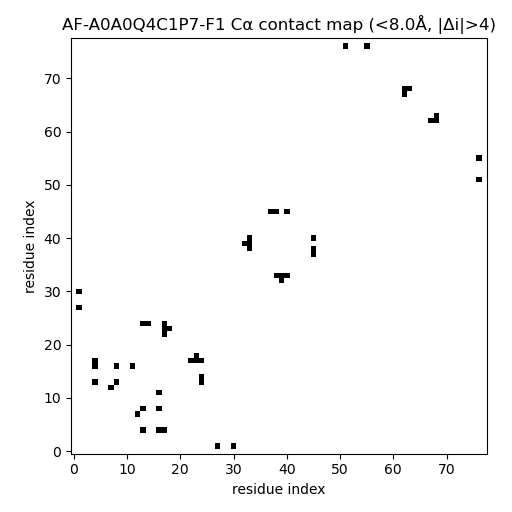 Cα contacts (8 Å, |Δi|>4): 27; chains: 1; bounding box: 36×36×39 Å

Sequence (78 aa):
MIAFIDDHRDAYGVEPICRVLPIAPSTYHERVAQRQDSTRLSARAQRDVALKPEIARVFAENFAVARLGRLLPESWFR